Protein AF-A0A5Q4YUQ7-F1 (afdb_monomer_lite)

Radius of gyration: 20.71 Å; chains: 1; bounding box: 63×33×48 Å

Structure (mmCIF, N/CA/C/O backbone):
data_AF-A0A5Q4YUQ7-F1
#
_entry.id   AF-A0A5Q4YUQ7-F1
#
loop_
_atom_site.group_PDB
_atom_site.id
_atom_site.type_symbol
_atom_site.label_atom_id
_atom_site.label_alt_id
_atom_site.label_comp_id
_atom_site.label_asym_id
_atom_site.label_entity_id
_atom_site.label_seq_id
_atom_site.pdbx_PDB_ins_code
_atom_site.Cartn_x
_atom_site.Cartn_y
_atom_site.Cartn_z
_atom_site.occupancy
_atom_site.B_iso_or_equiv
_atom_site.auth_seq_id
_atom_site.auth_comp_id
_atom_site.auth_asym_id
_atom_site.auth_atom_id
_atom_site.pdbx_PDB_model_num
ATOM 1 N N . MET A 1 1 ? -25.259 -2.279 -5.236 1.00 39.31 1 MET A N 1
ATOM 2 C CA . MET A 1 1 ? -24.226 -2.142 -4.190 1.00 39.31 1 MET A CA 1
ATO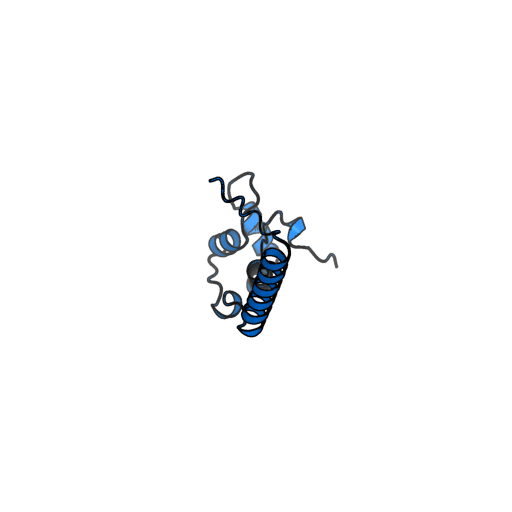M 3 C C . MET A 1 1 ? -23.121 -1.300 -4.797 1.00 39.31 1 MET A C 1
ATOM 5 O O . MET A 1 1 ? -22.480 -1.770 -5.725 1.00 39.31 1 MET A O 1
ATOM 9 N N . GLU A 1 2 ? -23.012 -0.031 -4.403 1.00 41.00 2 GLU A N 1
ATOM 10 C CA . GLU A 1 2 ? -21.990 0.885 -4.928 1.00 41.00 2 GLU A CA 1
ATOM 11 C C . GLU A 1 2 ? -20.601 0.320 -4.628 1.00 41.00 2 GLU A C 1
ATOM 13 O O . GLU A 1 2 ? -20.244 0.103 -3.469 1.00 41.00 2 GLU A O 1
ATOM 18 N N . ALA A 1 3 ? -19.831 0.038 -5.677 1.00 47.62 3 ALA A N 1
ATOM 19 C CA . ALA A 1 3 ? -18.424 -0.287 -5.546 1.00 47.62 3 ALA A CA 1
ATOM 20 C C . ALA A 1 3 ? -17.709 0.990 -5.095 1.00 47.62 3 ALA A C 1
ATOM 22 O O . ALA A 1 3 ? -17.396 1.851 -5.911 1.00 47.62 3 ALA A O 1
ATOM 23 N N . ILE A 1 4 ? -17.528 1.147 -3.784 1.00 54.44 4 ILE A N 1
ATOM 24 C CA . ILE A 1 4 ? -16.783 2.266 -3.205 1.00 54.44 4 ILE A CA 1
ATOM 25 C C . ILE A 1 4 ? -15.345 2.140 -3.705 1.00 54.44 4 ILE A C 1
ATOM 27 O O . ILE A 1 4 ? -14.590 1.260 -3.285 1.00 54.44 4 ILE A O 1
ATOM 31 N N . THR A 1 5 ? -15.003 2.979 -4.677 1.00 60.59 5 THR A N 1
ATOM 32 C CA . THR A 1 5 ? -13.681 3.017 -5.285 1.00 60.59 5 THR A CA 1
ATOM 33 C C . THR A 1 5 ? -12.716 3.751 -4.353 1.00 60.59 5 THR A C 1
ATOM 35 O O . THR A 1 5 ? -13.109 4.670 -3.639 1.00 60.59 5 THR A O 1
ATOM 38 N N . PRO A 1 6 ? -11.426 3.390 -4.338 1.00 60.91 6 PR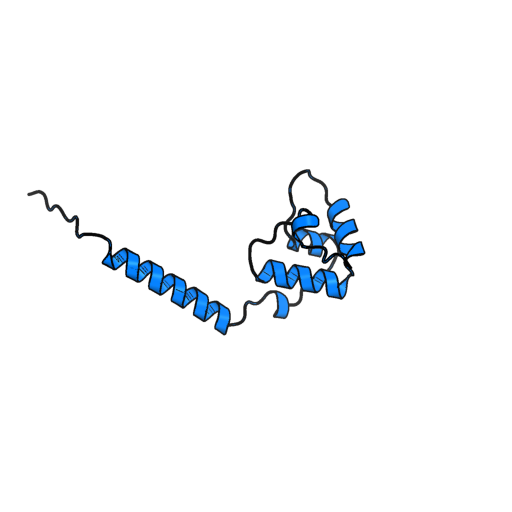O A N 1
ATOM 39 C CA . PRO A 1 6 ? -10.455 4.057 -3.473 1.00 60.91 6 PRO A CA 1
ATOM 40 C C . PRO A 1 6 ? -10.347 5.575 -3.705 1.00 60.91 6 PRO A C 1
ATOM 42 O O . PRO A 1 6 ? -9.976 6.311 -2.790 1.00 60.91 6 PRO A O 1
ATOM 45 N N . ASP A 1 7 ? -10.719 6.050 -4.898 1.00 62.06 7 ASP A N 1
ATOM 46 C CA . ASP A 1 7 ? -10.786 7.476 -5.221 1.00 62.06 7 ASP A CA 1
ATOM 47 C C . ASP A 1 7 ? -11.874 8.222 -4.440 1.00 62.06 7 ASP A C 1
ATOM 49 O O . ASP A 1 7 ? -11.679 9.388 -4.098 1.00 62.06 7 ASP A O 1
ATOM 53 N N . SER A 1 8 ? -12.979 7.566 -4.069 1.00 68.50 8 SER A N 1
ATOM 54 C CA . SER A 1 8 ? -14.047 8.205 -3.287 1.00 68.50 8 SER A CA 1
ATOM 55 C C . SER A 1 8 ? -13.654 8.454 -1.826 1.00 68.50 8 SER A C 1
ATOM 57 O O . SER A 1 8 ? -14.301 9.230 -1.129 1.00 68.50 8 SER A O 1
ATOM 59 N N . LEU A 1 9 ? -12.603 7.787 -1.346 1.00 76.19 9 LEU A N 1
ATOM 60 C CA . LEU A 1 9 ? -12.074 7.915 0.013 1.00 76.19 9 LEU A CA 1
ATOM 61 C C . LEU A 1 9 ? -11.023 9.021 0.154 1.00 76.19 9 LEU A C 1
ATOM 63 O O . LEU A 1 9 ? -10.508 9.236 1.250 1.00 76.19 9 LEU A O 1
ATOM 67 N N . ASP A 1 10 ? -10.693 9.716 -0.935 1.00 85.50 10 ASP A N 1
ATOM 68 C CA . ASP A 1 10 ? -9.671 10.760 -0.949 1.00 85.50 10 ASP A CA 1
ATOM 69 C C . ASP A 1 10 ? -8.305 10.267 -0.422 1.00 85.50 10 ASP A C 1
ATOM 71 O O . ASP A 1 10 ? -7.613 10.942 0.340 1.00 85.50 10 ASP A O 1
ATOM 75 N N . ILE A 1 11 ? -7.927 9.045 -0.804 1.00 87.94 11 ILE A N 1
ATOM 76 C CA . ILE A 1 11 ? -6.650 8.404 -0.459 1.00 87.94 11 ILE A CA 1
ATOM 77 C C . ILE A 1 11 ? -5.752 8.393 -1.702 1.00 87.94 11 ILE A C 1
ATOM 79 O O . ILE A 1 11 ? -6.241 8.314 -2.828 1.00 87.94 11 ILE A O 1
ATOM 83 N N . ILE A 1 12 ? -4.435 8.481 -1.508 1.00 89.81 12 ILE A N 1
ATOM 84 C CA . ILE A 1 12 ? -3.445 8.302 -2.576 1.00 89.81 12 ILE A CA 1
ATOM 85 C C . ILE A 1 12 ? -3.095 6.817 -2.705 1.00 89.81 12 ILE A C 1
ATOM 87 O O . ILE A 1 12 ? -2.568 6.221 -1.760 1.00 89.81 12 ILE A O 1
ATOM 91 N N . LEU A 1 13 ? -3.335 6.256 -3.895 1.00 90.94 13 LEU A N 1
ATOM 92 C CA . LEU A 1 13 ? -2.842 4.947 -4.333 1.00 90.94 13 LEU A CA 1
ATOM 93 C C . LEU A 1 13 ? -1.922 5.139 -5.543 1.00 90.94 13 LEU A C 1
ATOM 95 O O . LEU A 1 13 ? -2.393 5.290 -6.670 1.00 90.94 13 LEU A O 1
ATOM 99 N N . ALA A 1 14 ? -0.610 5.176 -5.312 1.00 86.75 14 ALA A N 1
ATOM 100 C CA . ALA A 1 14 ? 0.361 5.535 -6.344 1.00 86.75 14 ALA A CA 1
ATOM 101 C C . ALA A 1 14 ? 0.816 4.334 -7.186 1.00 86.75 14 ALA A C 1
ATOM 103 O O . ALA A 1 14 ? 1.277 4.500 -8.312 1.00 86.75 14 ALA A O 1
ATOM 104 N N . ASN A 1 15 ? 0.717 3.121 -6.642 1.00 86.12 15 ASN A N 1
ATOM 105 C CA . ASN A 1 15 ? 1.210 1.906 -7.283 1.00 86.12 15 ASN A CA 1
ATOM 106 C C . ASN 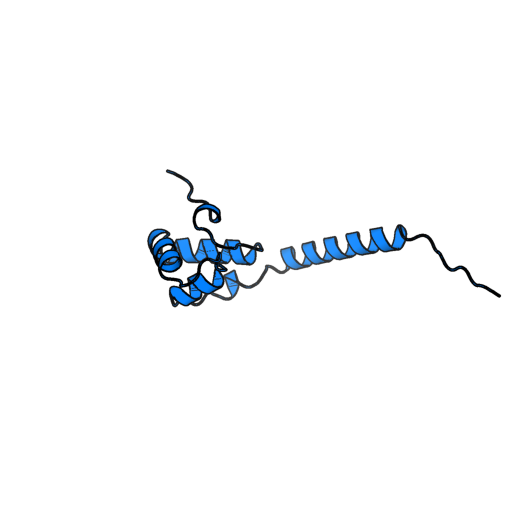A 1 15 ? 0.342 0.683 -6.937 1.00 86.12 15 ASN A C 1
ATOM 108 O O . ASN A 1 15 ? -0.602 0.757 -6.149 1.00 86.12 15 ASN A O 1
ATOM 112 N N . GLU A 1 16 ? 0.678 -0.466 -7.522 1.00 85.94 16 GLU A N 1
ATOM 113 C CA . GLU A 1 16 ? -0.072 -1.708 -7.311 1.00 85.94 16 GLU A CA 1
ATOM 114 C C . GLU A 1 16 ? 0.058 -2.264 -5.887 1.00 85.94 16 GLU A C 1
ATOM 116 O O . GLU A 1 16 ? -0.873 -2.853 -5.339 1.00 85.94 16 GLU A O 1
ATOM 121 N N . ARG A 1 17 ? 1.194 -2.029 -5.227 1.00 87.19 17 ARG A N 1
ATOM 122 C CA . ARG A 1 17 ? 1.362 -2.373 -3.809 1.00 87.19 17 ARG A CA 1
ATOM 123 C C . ARG A 1 17 ? 0.371 -1.599 -2.932 1.00 87.19 17 ARG A C 1
ATOM 125 O O . ARG A 1 17 ? -0.176 -2.177 -1.993 1.00 87.19 17 ARG A O 1
ATOM 132 N N . ASP A 1 18 ? 0.111 -0.330 -3.231 1.00 89.88 18 ASP A N 1
ATOM 133 C CA . ASP A 1 18 ? -0.856 0.482 -2.491 1.00 89.88 18 ASP A CA 1
ATOM 134 C C . ASP A 1 18 ? -2.280 -0.048 -2.684 1.00 89.88 18 ASP A C 1
ATOM 136 O O . ASP A 1 18 ? -3.038 -0.123 -1.718 1.00 89.88 18 ASP A O 1
ATOM 140 N N . ARG A 1 19 ? -2.634 -0.492 -3.900 1.00 89.06 19 ARG A N 1
ATOM 141 C CA . ARG A 1 19 ? -3.933 -1.136 -4.168 1.00 89.06 19 ARG A CA 1
ATOM 142 C C . ARG A 1 19 ? -4.098 -2.429 -3.377 1.00 89.06 19 ARG A C 1
ATOM 144 O O . ARG A 1 19 ? -5.113 -2.598 -2.704 1.00 89.06 19 ARG A O 1
ATOM 151 N N . ARG A 1 20 ? -3.083 -3.300 -3.386 1.00 89.75 20 ARG A N 1
ATOM 152 C CA . ARG A 1 20 ? -3.072 -4.533 -2.580 1.00 89.75 20 ARG A CA 1
ATOM 153 C C . ARG A 1 20 ? -3.170 -4.236 -1.086 1.00 89.75 20 ARG A C 1
ATOM 155 O O . ARG A 1 20 ? -3.922 -4.890 -0.371 1.00 89.75 20 ARG A O 1
ATOM 162 N N . THR A 1 21 ? -2.468 -3.203 -0.626 1.00 90.94 21 THR A N 1
ATOM 163 C CA . THR A 1 21 ? -2.541 -2.735 0.762 1.00 90.94 21 THR A CA 1
ATOM 164 C C . THR A 1 21 ? -3.948 -2.257 1.116 1.00 90.94 21 THR A C 1
ATOM 166 O O . THR A 1 21 ? -4.476 -2.628 2.159 1.00 90.94 21 THR A O 1
ATOM 169 N N . PHE A 1 22 ? -4.576 -1.458 0.254 1.00 91.06 22 PHE A N 1
ATOM 170 C CA . PHE A 1 22 ? -5.940 -0.982 0.461 1.00 91.06 22 PHE A CA 1
ATOM 171 C C . PHE A 1 22 ? -6.939 -2.141 0.518 1.00 91.06 22 PHE A C 1
ATOM 173 O O . PHE A 1 22 ? -7.735 -2.207 1.452 1.00 91.06 22 PHE A O 1
ATOM 180 N N . ALA A 1 23 ? -6.855 -3.079 -0.429 1.00 90.12 23 ALA A N 1
ATOM 181 C CA . ALA A 1 23 ? -7.696 -4.272 -0.451 1.00 90.12 23 ALA A CA 1
ATOM 182 C C . ALA A 1 23 ? -7.554 -5.083 0.844 1.00 90.12 23 ALA A C 1
ATOM 184 O O . ALA A 1 23 ? -8.559 -5.423 1.461 1.00 90.12 23 ALA A O 1
ATOM 185 N N . TYR A 1 24 ? -6.320 -5.295 1.313 1.00 91.69 24 TYR A N 1
ATOM 186 C CA . TYR A 1 24 ? -6.055 -5.971 2.582 1.00 91.69 24 TYR A CA 1
ATOM 187 C C . TYR A 1 24 ? -6.682 -5.246 3.781 1.00 91.69 24 TYR A C 1
ATOM 189 O O . TYR A 1 24 ? -7.278 -5.883 4.645 1.00 91.69 24 TYR A O 1
ATOM 197 N N . LEU A 1 25 ? -6.586 -3.913 3.845 1.00 91.75 25 LEU A N 1
ATOM 198 C CA . LEU A 1 25 ? -7.204 -3.134 4.923 1.00 91.75 25 LEU A CA 1
ATOM 199 C C . LEU A 1 25 ? -8.731 -3.225 4.901 1.00 91.75 25 LEU A C 1
ATOM 201 O O . LEU A 1 25 ? -9.346 -3.330 5.961 1.00 91.75 25 LEU A O 1
ATOM 205 N N . VAL A 1 26 ? -9.344 -3.178 3.717 1.00 91.69 26 VAL A N 1
ATOM 206 C CA . VAL A 1 26 ? -10.799 -3.310 3.569 1.00 91.69 26 VAL A CA 1
ATOM 207 C C . VAL A 1 26 ? -11.260 -4.706 3.980 1.00 91.69 26 VAL A C 1
ATOM 209 O O . VAL A 1 26 ? -12.234 -4.807 4.721 1.00 91.69 26 VAL A O 1
ATOM 212 N N . ASP A 1 27 ? -10.543 -5.747 3.563 1.00 90.19 27 ASP A N 1
ATOM 213 C CA . ASP A 1 27 ? -10.823 -7.143 3.913 1.00 90.19 27 ASP A CA 1
ATOM 214 C C . ASP A 1 27 ? -10.653 -7.402 5.421 1.00 90.19 27 ASP A C 1
ATOM 216 O O . ASP A 1 27 ? -11.525 -7.965 6.075 1.00 90.19 27 ASP A O 1
ATOM 220 N N . THR A 1 28 ? -9.573 -6.884 6.011 1.00 90.50 28 THR A N 1
ATOM 221 C CA . THR A 1 28 ? -9.218 -7.150 7.414 1.00 90.50 28 THR A CA 1
ATOM 222 C C . THR A 1 28 ? -10.024 -6.310 8.407 1.00 90.50 28 THR A C 1
ATOM 224 O O . THR A 1 28 ? -10.453 -6.799 9.449 1.00 90.50 28 THR A O 1
ATOM 227 N N . CYS A 1 29 ? -10.198 -5.013 8.135 1.00 89.56 29 CYS A N 1
ATOM 228 C CA . CYS A 1 29 ? -10.812 -4.074 9.083 1.00 89.56 29 CYS A CA 1
ATOM 229 C C . CYS A 1 29 ? -12.268 -3.745 8.754 1.00 89.56 29 CYS A C 1
ATOM 231 O O . CYS A 1 29 ? -12.980 -3.202 9.604 1.00 89.56 29 CYS A O 1
ATOM 233 N N . GLY A 1 30 ? -12.697 -4.017 7.523 1.00 89.75 30 GLY A N 1
ATOM 234 C CA . GLY A 1 30 ? -13.951 -3.532 6.977 1.00 89.75 30 GLY A CA 1
ATOM 235 C C . GLY A 1 30 ? -13.857 -2.084 6.492 1.00 89.75 30 GLY A C 1
ATOM 236 O O . GLY A 1 30 ? -13.241 -1.208 7.108 1.00 89.75 30 GLY A O 1
ATOM 237 N N . LEU A 1 31 ? -14.560 -1.803 5.397 1.00 88.50 31 LEU A N 1
ATOM 238 C CA . LEU A 1 31 ? -14.562 -0.501 4.728 1.00 88.50 31 LEU A CA 1
ATOM 239 C C . LEU A 1 31 ? -14.955 0.671 5.645 1.00 88.50 31 LEU A C 1
ATOM 241 O O . LEU A 1 31 ? -14.354 1.740 5.589 1.00 88.50 31 LEU A O 1
ATOM 245 N N . GLN A 1 32 ? -15.924 0.465 6.539 1.00 88.38 32 GLN A N 1
ATOM 246 C CA . GLN A 1 32 ? -16.388 1.504 7.468 1.00 88.38 32 GLN A CA 1
ATOM 247 C C . GLN A 1 32 ? -15.299 1.951 8.449 1.00 88.38 32 GLN A C 1
ATOM 249 O O . GLN A 1 32 ? -15.213 3.127 8.805 1.00 88.38 32 GLN A O 1
ATOM 254 N N . ARG A 1 33 ? -14.428 1.030 8.871 1.00 90.81 33 ARG A N 1
ATOM 255 C CA . ARG A 1 33 ? -13.289 1.353 9.738 1.00 90.81 33 ARG A CA 1
ATOM 256 C C . ARG A 1 33 ? -12.230 2.146 8.979 1.00 90.81 33 ARG A C 1
ATOM 258 O O . ARG A 1 33 ? -11.688 3.100 9.528 1.00 90.81 33 ARG A O 1
ATOM 265 N N . VAL A 1 34 ? -12.000 1.799 7.714 1.00 89.75 34 VAL A N 1
ATOM 266 C CA . VAL A 1 34 ? -11.090 2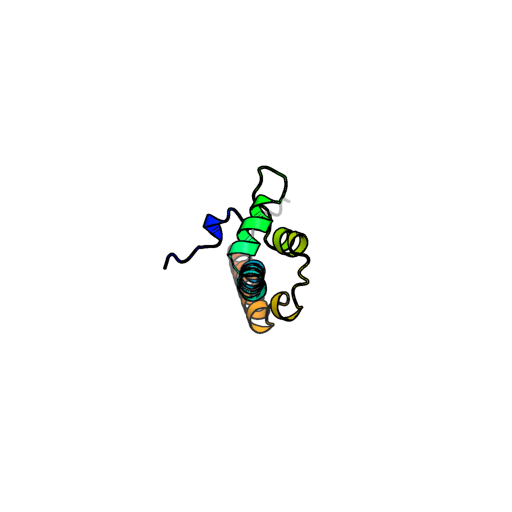.522 6.813 1.00 89.75 34 VAL A CA 1
ATOM 267 C C . VAL A 1 34 ? -11.577 3.959 6.572 1.00 89.75 34 VAL A C 1
ATOM 269 O O . VAL A 1 34 ? -10.782 4.890 6.687 1.00 89.75 34 VAL A O 1
ATOM 272 N N . ILE A 1 35 ? -12.882 4.163 6.345 1.00 90.25 35 ILE A N 1
ATOM 273 C CA . ILE A 1 35 ? -13.499 5.501 6.234 1.00 90.25 35 ILE A CA 1
ATOM 274 C C . ILE A 1 35 ? -13.274 6.312 7.516 1.00 90.25 35 ILE A C 1
ATOM 276 O O . ILE A 1 35 ? -12.799 7.446 7.460 1.00 90.25 35 ILE A O 1
ATOM 280 N N . LYS A 1 36 ? -13.569 5.732 8.687 1.00 90.44 36 LYS A N 1
ATOM 281 C CA . LYS A 1 36 ? -13.372 6.418 9.973 1.00 90.44 36 LYS A CA 1
ATOM 282 C C . LYS A 1 36 ? -11.907 6.777 10.218 1.00 90.44 36 LYS A C 1
ATOM 284 O O . LYS A 1 36 ? -11.626 7.881 10.669 1.00 90.44 36 LYS A O 1
ATOM 289 N N . ALA A 1 37 ? -10.974 5.889 9.878 1.00 90.94 37 ALA A N 1
ATOM 290 C CA . ALA A 1 37 ? -9.546 6.179 9.978 1.00 90.94 37 ALA A CA 1
ATOM 291 C C . ALA A 1 37 ? -9.126 7.323 9.045 1.00 90.94 37 ALA A C 1
ATOM 293 O O . ALA A 1 37 ? -8.375 8.202 9.458 1.00 90.94 37 ALA A O 1
ATOM 294 N N . ARG A 1 38 ? -9.661 7.379 7.818 1.00 89.50 38 ARG A N 1
ATOM 295 C CA . ARG A 1 38 ? -9.435 8.511 6.905 1.00 89.50 38 ARG A CA 1
ATOM 296 C C . ARG A 1 38 ? -9.916 9.836 7.495 1.00 89.50 38 ARG A C 1
ATOM 298 O O . ARG A 1 38 ? -9.216 10.836 7.341 1.00 89.50 38 ARG A O 1
ATOM 305 N N . GLN A 1 39 ? -11.084 9.838 8.133 1.00 89.00 39 GLN A N 1
ATOM 306 C CA . GLN A 1 39 ? -11.679 11.022 8.763 1.00 89.00 39 GLN A CA 1
ATOM 307 C C . GLN A 1 39 ? -10.947 11.448 10.042 1.00 89.00 39 GLN A C 1
ATOM 309 O O . GLN A 1 39 ? -10.913 12.632 10.358 1.00 89.00 39 GLN A O 1
ATOM 314 N N . ALA A 1 40 ? -10.358 10.495 10.768 1.00 88.75 40 ALA A N 1
ATOM 315 C CA . ALA A 1 40 ? -9.595 10.758 11.985 1.00 88.75 40 ALA A CA 1
ATOM 316 C C . ALA A 1 40 ? -8.191 11.325 11.712 1.00 88.75 40 ALA A C 1
ATOM 318 O O . ALA A 1 40 ? -7.584 11.909 12.611 1.00 88.75 40 ALA A O 1
ATOM 319 N N . LEU A 1 41 ? -7.657 11.155 10.496 1.00 87.88 41 LEU A N 1
ATOM 320 C CA . LEU A 1 41 ? -6.347 11.690 10.139 1.00 87.88 41 LEU A CA 1
ATOM 321 C C . LEU A 1 41 ? -6.387 13.224 10.014 1.00 87.88 41 LEU A C 1
ATOM 323 O O . LEU A 1 41 ? -7.183 13.754 9.236 1.00 87.88 41 LEU A O 1
ATOM 327 N N . PRO A 1 42 ? -5.499 13.946 10.721 1.00 81.81 42 PRO A N 1
ATOM 328 C CA . PRO A 1 42 ? -5.423 15.396 10.628 1.00 81.81 42 PRO A CA 1
ATOM 329 C C . PRO A 1 42 ? -4.802 15.839 9.296 1.00 81.81 42 PRO A C 1
ATOM 331 O O . PRO A 1 42 ? -3.887 15.203 8.772 1.00 81.81 42 PRO A O 1
ATOM 334 N N . GLY A 1 43 ? -5.258 16.984 8.787 1.00 78.19 43 GLY A N 1
ATOM 335 C CA . GLY A 1 43 ? -4.721 17.619 7.582 1.00 78.19 43 GLY A CA 1
ATOM 336 C C . GLY A 1 43 ? -5.713 17.672 6.417 1.00 78.19 43 GLY A C 1
ATOM 337 O O . GLY A 1 43 ? -6.616 16.852 6.293 1.00 78.19 43 GLY A O 1
ATOM 338 N N . ARG A 1 44 ? -5.541 18.681 5.553 1.00 75.62 44 ARG A N 1
ATOM 339 C CA . ARG A 1 44 ? -6.372 18.900 4.351 1.00 75.62 44 ARG A CA 1
ATOM 340 C C . ARG A 1 44 ? -5.900 18.113 3.126 1.00 75.62 44 ARG A C 1
ATOM 342 O O . ARG A 1 44 ? -6.553 18.156 2.092 1.00 75.62 44 ARG A O 1
ATOM 349 N N . THR A 1 45 ? -4.749 17.453 3.212 1.00 83.75 45 THR A N 1
ATOM 350 C CA . THR A 1 45 ? -4.153 16.718 2.094 1.00 83.75 45 THR A CA 1
ATOM 351 C C . THR A 1 45 ? -4.642 15.273 2.050 1.00 83.75 45 THR A C 1
ATOM 353 O O . THR A 1 45 ? -5.062 14.704 3.060 1.00 83.75 45 THR A O 1
ATOM 356 N N . ARG A 1 46 ? -4.569 14.674 0.857 1.00 88.56 46 ARG A N 1
ATOM 357 C CA . ARG A 1 46 ? -4.885 13.260 0.625 1.00 88.56 46 ARG A CA 1
ATOM 358 C C . ARG A 1 46 ? -3.796 12.391 1.275 1.00 88.56 46 ARG A C 1
ATOM 360 O O . ARG A 1 46 ? -2.632 12.523 0.891 1.00 88.56 46 ARG A O 1
ATOM 367 N N . PRO A 1 47 ? -4.097 11.530 2.261 1.00 91.12 47 PRO A N 1
ATOM 368 C CA . PRO A 1 47 ? -3.101 10.658 2.866 1.00 91.12 47 PRO A CA 1
ATOM 369 C C . PRO A 1 47 ? -2.787 9.466 1.957 1.00 91.12 47 PRO A C 1
ATOM 371 O O . PRO A 1 47 ? -3.637 8.989 1.207 1.00 91.12 47 PRO A O 1
ATOM 374 N N . TYR A 1 48 ? -1.576 8.926 2.082 1.00 91.50 48 TYR A N 1
ATOM 375 C CA . TYR A 1 48 ? -1.233 7.616 1.525 1.00 91.50 48 TYR A CA 1
ATOM 376 C C . TYR A 1 48 ? -1.928 6.490 2.299 1.00 91.50 48 TYR A C 1
ATOM 378 O O . TYR A 1 48 ? -2.114 6.585 3.515 1.00 91.50 48 TYR A O 1
ATOM 386 N N . VAL A 1 49 ? -2.236 5.378 1.625 1.00 91.69 49 VAL A N 1
ATOM 387 C CA . VAL A 1 49 ? -2.859 4.195 2.254 1.00 91.69 49 VAL A CA 1
ATOM 388 C C . VAL A 1 49 ? -2.052 3.634 3.432 1.00 91.69 49 VAL A C 1
ATOM 390 O O . VAL A 1 49 ? -2.615 3.159 4.416 1.00 91.69 49 VAL A O 1
ATOM 393 N N . SER A 1 50 ? -0.725 3.760 3.398 1.00 90.25 50 SER A N 1
ATOM 394 C CA . SER A 1 50 ? 0.150 3.349 4.499 1.00 90.25 50 SER A CA 1
ATOM 395 C C . SER A 1 50 ? -0.085 4.157 5.781 1.00 90.25 50 SER A C 1
ATOM 397 O O . SER A 1 50 ? 0.062 3.621 6.878 1.00 90.25 50 SER A O 1
ATOM 399 N N . ASN A 1 51 ? -0.504 5.421 5.675 1.00 91.88 51 ASN A N 1
ATOM 400 C CA . ASN A 1 51 ? -0.872 6.235 6.835 1.00 91.88 51 ASN A CA 1
ATOM 401 C C . ASN A 1 51 ? -2.211 5.789 7.429 1.00 91.88 51 ASN A C 1
ATOM 403 O O . ASN A 1 51 ? -2.381 5.827 8.645 1.00 91.88 51 ASN A O 1
ATOM 407 N N . ILE A 1 52 ? -3.131 5.305 6.592 1.00 92.00 52 ILE A N 1
ATOM 408 C CA . ILE A 1 52 ? -4.389 4.706 7.049 1.00 92.00 52 ILE A CA 1
ATOM 409 C C . ILE A 1 52 ? -4.109 3.408 7.8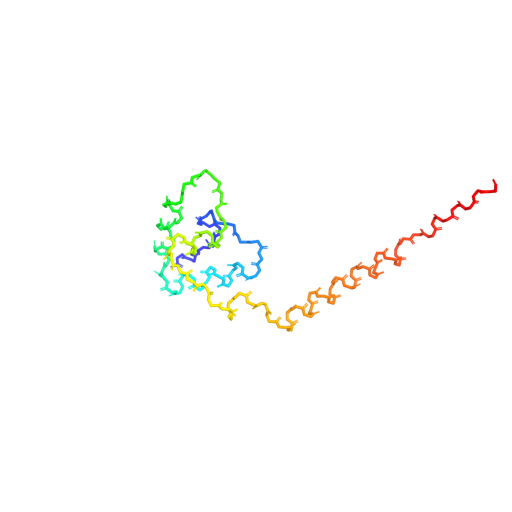13 1.00 92.00 52 ILE A C 1
ATOM 411 O O . ILE A 1 52 ? -4.622 3.237 8.915 1.00 92.00 52 ILE A O 1
ATOM 415 N N . ALA A 1 53 ? -3.235 2.539 7.290 1.00 92.00 53 ALA A N 1
ATOM 416 C CA . ALA A 1 53 ? -2.801 1.329 7.996 1.00 92.00 53 ALA A CA 1
ATOM 417 C C . ALA A 1 53 ? -2.211 1.655 9.379 1.00 92.00 53 ALA A C 1
ATOM 419 O O . ALA A 1 53 ? -2.600 1.050 10.377 1.00 92.00 53 ALA A O 1
ATOM 420 N N . LYS A 1 54 ? -1.339 2.673 9.448 1.00 91.19 54 LYS A N 1
ATOM 421 C CA . LYS A 1 54 ? -0.771 3.171 10.711 1.00 91.19 54 LYS A CA 1
ATOM 422 C C . LYS A 1 54 ? -1.849 3.679 11.670 1.00 91.19 54 LYS A C 1
ATOM 424 O O . LYS A 1 54 ? -1.826 3.312 12.838 1.00 91.19 54 LYS A O 1
ATOM 429 N N . SER A 1 55 ? -2.806 4.474 11.188 1.00 91.38 55 SER A N 1
ATOM 430 C CA . SER A 1 55 ? -3.922 4.977 12.005 1.00 91.38 55 SER A CA 1
ATOM 431 C C . SER A 1 55 ? -4.819 3.860 12.540 1.00 91.38 55 SER A C 1
ATOM 433 O O . SER A 1 55 ? -5.417 4.020 13.599 1.00 91.38 55 SER A O 1
ATOM 435 N N . LEU A 1 56 ? -4.934 2.751 11.809 1.00 91.25 56 LEU A N 1
ATOM 436 C CA . LEU A 1 56 ? -5.692 1.571 12.222 1.00 91.25 56 LEU A CA 1
ATOM 437 C C . LEU A 1 56 ? -4.890 0.642 13.148 1.00 91.25 56 LEU A C 1
ATOM 439 O O . LEU A 1 56 ? -5.459 -0.314 13.667 1.00 91.25 56 LEU A O 1
ATOM 443 N N . GLY A 1 57 ? -3.592 0.897 13.349 1.00 91.00 57 GLY A N 1
ATOM 444 C CA . GLY A 1 57 ? -2.701 0.014 14.107 1.00 91.00 57 GLY A CA 1
ATOM 445 C C . GLY A 1 57 ? -2.450 -1.331 13.419 1.00 91.00 57 GLY A C 1
ATOM 446 O O . GLY A 1 57 ? -2.116 -2.305 14.087 1.00 91.00 57 GLY A O 1
ATOM 447 N N . VAL A 1 58 ? -2.633 -1.407 12.097 1.00 91.88 58 VAL A N 1
ATOM 448 C CA . VAL A 1 58 ? -2.511 -2.654 11.334 1.00 91.88 58 VAL A CA 1
ATOM 449 C C . VAL A 1 58 ? -1.115 -2.776 10.745 1.00 91.88 58 VAL A C 1
ATOM 451 O O . VAL A 1 58 ? -0.690 -1.955 9.928 1.00 91.88 58 VAL A O 1
ATOM 454 N N . THR A 1 59 ? -0.427 -3.857 11.099 1.00 89.19 59 THR A N 1
ATOM 455 C CA . THR A 1 59 ? 0.794 -4.278 10.413 1.00 89.19 59 THR A CA 1
ATOM 456 C C . THR A 1 59 ? 0.419 -5.032 9.142 1.00 89.19 59 THR A C 1
ATOM 458 O O . THR A 1 59 ? -0.245 -6.066 9.189 1.00 89.19 59 THR A O 1
ATOM 461 N N . ILE A 1 60 ? 0.830 -4.501 7.991 1.00 87.38 60 ILE A N 1
ATOM 462 C CA . ILE A 1 60 ? 0.581 -5.129 6.692 1.00 87.38 60 ILE A CA 1
ATOM 463 C C . ILE A 1 60 ? 1.589 -6.276 6.512 1.00 87.38 60 ILE A C 1
ATOM 465 O O . ILE A 1 60 ? 2.791 -6.028 6.640 1.00 87.38 60 ILE A O 1
ATOM 469 N N . PRO A 1 61 ? 1.143 -7.505 6.207 1.00 88.06 61 PRO A N 1
ATOM 470 C CA . PRO A 1 61 ? 2.035 -8.644 6.044 1.00 88.06 61 PRO A CA 1
ATOM 471 C C . PRO A 1 61 ? 2.954 -8.476 4.831 1.00 88.06 61 PRO A C 1
ATOM 473 O O . PRO A 1 61 ? 2.585 -7.883 3.811 1.00 88.06 61 PRO A O 1
ATOM 476 N N . GLU A 1 62 ? 4.151 -9.059 4.916 1.00 84.62 62 GLU A N 1
ATOM 477 C CA . GLU A 1 62 ? 5.163 -8.961 3.859 1.00 84.62 62 GLU A CA 1
ATOM 478 C C . GLU A 1 62 ? 4.658 -9.480 2.509 1.00 84.62 62 GLU A C 1
ATOM 480 O O . GLU A 1 62 ? 4.958 -8.881 1.483 1.00 84.62 62 GLU A O 1
ATOM 485 N N . GLY A 1 63 ? 3.813 -10.516 2.492 1.00 80.38 63 GLY A N 1
ATOM 486 C CA . GLY A 1 63 ? 3.227 -11.052 1.256 1.00 80.38 63 GLY A CA 1
ATOM 487 C C . GLY A 1 63 ? 2.347 -10.059 0.481 1.00 80.38 63 GLY A C 1
ATOM 488 O O . GLY A 1 63 ? 2.204 -10.182 -0.732 1.00 80.38 63 GLY A O 1
ATOM 489 N N . VAL A 1 64 ? 1.794 -9.043 1.151 1.00 80.31 64 VAL A N 1
ATOM 490 C CA . VAL A 1 64 ? 1.022 -7.957 0.514 1.00 80.31 64 VAL A CA 1
ATOM 491 C C . VAL A 1 64 ? 1.949 -6.832 0.044 1.00 80.31 64 VAL A C 1
ATOM 493 O O . VAL A 1 64 ? 1.703 -6.188 -0.976 1.00 80.31 64 VAL A O 1
ATOM 496 N N . VAL A 1 65 ? 3.038 -6.606 0.778 1.00 78.94 65 VAL A N 1
ATOM 497 C CA . VAL A 1 65 ? 4.029 -5.555 0.519 1.00 78.94 65 VAL A CA 1
ATOM 498 C C . VAL A 1 65 ? 4.983 -5.920 -0.617 1.00 78.94 65 VAL A C 1
ATOM 500 O O . VAL A 1 65 ? 5.319 -5.064 -1.439 1.00 78.94 65 VAL A O 1
ATOM 503 N N . ILE A 1 66 ? 5.441 -7.167 -0.654 1.00 81.56 66 ILE A N 1
ATOM 504 C CA . ILE A 1 66 ? 6.427 -7.647 -1.612 1.00 81.56 66 ILE A CA 1
ATOM 505 C C . ILE A 1 66 ? 5.751 -7.775 -2.977 1.00 81.56 66 ILE A C 1
ATOM 507 O O . ILE A 1 66 ? 4.723 -8.434 -3.146 1.00 81.56 66 ILE A O 1
ATOM 511 N N . THR A 1 67 ? 6.319 -7.111 -3.979 1.00 81.38 67 THR A N 1
ATOM 512 C CA . THR A 1 67 ? 5.921 -7.308 -5.374 1.00 81.38 67 THR A CA 1
ATOM 513 C C . THR A 1 67 ? 6.390 -8.686 -5.841 1.00 81.38 67 THR A C 1
ATOM 515 O O . THR A 1 67 ? 7.568 -9.009 -5.651 1.00 81.38 67 THR A O 1
ATOM 518 N N . PRO A 1 68 ? 5.508 -9.508 -6.439 1.00 84.31 68 PRO A N 1
ATOM 519 C CA . PRO A 1 68 ? 5.894 -10.793 -7.005 1.00 84.31 68 PRO A CA 1
ATOM 520 C C . PRO A 1 68 ? 7.077 -10.653 -7.967 1.00 84.31 68 PRO A C 1
ATOM 522 O O . PRO A 1 68 ? 7.158 -9.701 -8.746 1.00 84.31 68 PRO A O 1
ATOM 525 N N . ARG A 1 69 ? 7.999 -11.623 -7.936 1.00 85.94 69 ARG A N 1
ATOM 526 C CA . ARG A 1 69 ? 9.208 -11.599 -8.776 1.00 85.94 69 ARG A CA 1
ATOM 527 C C . ARG A 1 69 ? 8.889 -11.457 -10.262 1.00 85.94 69 ARG A C 1
ATOM 529 O O . ARG A 1 69 ? 9.570 -10.693 -10.935 1.00 85.94 69 ARG A O 1
ATOM 536 N N . GLU A 1 70 ? 7.874 -12.164 -10.748 1.00 85.88 70 GLU A N 1
ATOM 537 C CA . GLU A 1 70 ? 7.442 -12.115 -12.150 1.00 85.88 70 GLU A CA 1
ATOM 538 C C . GLU A 1 70 ? 7.047 -10.699 -12.577 1.00 85.88 70 GLU A C 1
ATOM 540 O O . GLU A 1 70 ? 7.536 -10.182 -13.580 1.00 85.88 70 GLU A O 1
ATOM 545 N N . GLU A 1 71 ? 6.235 -10.027 -11.761 1.00 84.00 71 GLU A N 1
ATOM 546 C CA . GLU A 1 71 ? 5.803 -8.652 -12.008 1.00 84.00 71 GLU A CA 1
ATOM 547 C C . GLU A 1 71 ? 6.995 -7.684 -11.984 1.00 84.00 71 GLU A C 1
ATOM 549 O O . GLU A 1 71 ? 7.150 -6.853 -12.880 1.00 84.00 71 GLU A O 1
ATOM 554 N N . GLY A 1 72 ? 7.911 -7.856 -11.024 1.00 86.06 72 GLY A N 1
ATOM 555 C CA . GLY A 1 72 ? 9.152 -7.083 -10.972 1.00 86.06 72 GLY A CA 1
ATOM 556 C C . GLY A 1 72 ? 10.041 -7.289 -12.205 1.00 86.06 72 GLY A C 1
ATOM 557 O O . GLY A 1 72 ? 10.567 -6.325 -12.758 1.00 86.06 72 GLY A O 1
ATOM 558 N N . ARG A 1 73 ? 10.191 -8.533 -12.679 1.00 91.25 73 ARG A N 1
ATOM 559 C CA . ARG A 1 73 ? 10.971 -8.852 -13.888 1.00 91.25 73 ARG A CA 1
ATOM 560 C C . ARG A 1 73 ? 10.347 -8.248 -15.137 1.00 91.25 73 ARG A C 1
ATOM 562 O O . ARG A 1 73 ? 11.081 -7.710 -15.963 1.00 91.25 73 ARG A O 1
ATOM 569 N N . ARG A 1 74 ? 9.020 -8.308 -15.258 1.00 90.62 74 ARG A N 1
ATOM 570 C CA . ARG A 1 74 ? 8.284 -7.686 -16.359 1.00 90.62 74 ARG A CA 1
ATOM 571 C C . ARG A 1 74 ? 8.542 -6.182 -16.407 1.00 90.62 74 ARG A C 1
ATOM 573 O O . ARG A 1 74 ? 8.968 -5.683 -17.443 1.00 90.62 74 ARG A O 1
ATOM 580 N N . HIS A 1 75 ? 8.390 -5.487 -15.281 1.00 87.94 75 HIS A N 1
ATOM 581 C CA . HIS A 1 75 ? 8.622 -4.044 -15.224 1.00 87.94 75 HIS A CA 1
ATOM 582 C C . HIS A 1 75 ? 10.076 -3.667 -15.555 1.00 87.94 75 HIS A C 1
ATOM 584 O O . HIS A 1 75 ? 10.334 -2.714 -16.286 1.00 87.94 75 HIS A O 1
ATOM 590 N N . LEU A 1 76 ? 11.049 -4.457 -15.083 1.00 93.88 76 LEU A N 1
ATOM 591 C CA . LEU A 1 76 ? 12.453 -4.270 -15.457 1.00 93.88 76 LEU A CA 1
ATOM 592 C C . LEU A 1 76 ? 12.701 -4.485 -16.956 1.00 93.88 76 LEU A C 1
ATOM 594 O O . LEU A 1 76 ? 13.554 -3.803 -17.520 1.00 93.88 76 LEU A O 1
ATOM 598 N N . SER A 1 77 ? 11.994 -5.419 -17.596 1.00 93.81 77 SER A N 1
ATOM 599 C CA . SER A 1 77 ? 12.067 -5.607 -19.049 1.00 93.81 77 SER A CA 1
ATOM 600 C C . SER A 1 77 ? 11.547 -4.374 -19.781 1.00 93.81 77 SER A C 1
ATOM 602 O O . SER A 1 77 ? 12.251 -3.831 -20.622 1.00 93.81 77 SER A O 1
ATOM 604 N N . GLU A 1 78 ? 10.380 -3.864 -19.383 1.00 93.12 78 GLU A N 1
ATOM 605 C CA . GLU A 1 78 ? 9.773 -2.665 -19.975 1.00 93.12 78 GLU A CA 1
ATOM 606 C C . GLU A 1 78 ? 10.704 -1.441 -19.867 1.00 93.12 78 GLU A C 1
ATOM 608 O O . GLU A 1 78 ? 10.879 -0.695 -20.832 1.00 93.12 78 GLU A O 1
ATOM 613 N N . ILE A 1 79 ? 11.374 -1.260 -18.720 1.00 92.94 79 ILE A N 1
ATOM 614 C CA . ILE A 1 79 ? 12.376 -0.198 -18.535 1.00 92.94 79 ILE A CA 1
ATOM 615 C C . ILE A 1 79 ? 13.571 -0.393 -19.478 1.00 92.94 79 ILE A C 1
ATOM 617 O O . ILE A 1 79 ? 14.047 0.576 -20.073 1.00 92.94 79 ILE A O 1
ATOM 621 N N . LYS A 1 80 ? 14.074 -1.626 -19.622 1.00 93.25 80 LYS A N 1
ATOM 622 C CA . LYS A 1 80 ? 15.193 -1.923 -20.531 1.00 93.25 80 LYS A CA 1
ATOM 623 C C . LYS A 1 80 ? 14.832 -1.611 -21.978 1.00 93.25 80 LYS A C 1
ATOM 625 O O . LYS A 1 80 ? 15.629 -0.969 -22.658 1.00 93.25 80 LYS A O 1
ATOM 630 N N . ASP A 1 81 ? 13.640 -2.000 -22.412 1.00 94.69 81 ASP A N 1
ATOM 631 C CA . ASP A 1 81 ? 13.161 -1.769 -23.774 1.00 94.69 81 ASP A CA 1
ATOM 632 C C . ASP A 1 81 ? 13.002 -0.269 -24.052 1.00 94.69 81 ASP A C 1
ATOM 634 O O . ASP A 1 81 ? 13.467 0.236 -25.077 1.00 94.69 81 ASP A O 1
ATOM 638 N N . PHE A 1 82 ? 12.441 0.478 -23.095 1.00 92.81 82 PHE A N 1
ATOM 639 C CA . PHE A 1 82 ? 12.322 1.934 -23.184 1.00 92.81 82 PHE A CA 1
ATOM 640 C C . PHE A 1 82 ? 13.686 2.631 -23.302 1.00 92.81 82 PHE A C 1
ATOM 642 O O . PHE A 1 82 ? 13.866 3.534 -24.125 1.00 92.81 82 PHE A O 1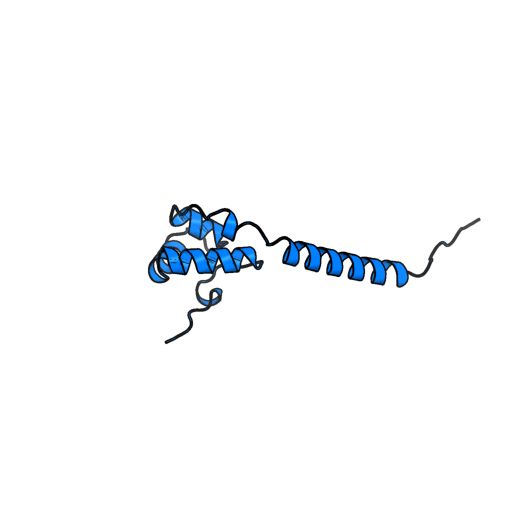
ATOM 649 N N . LEU A 1 83 ? 14.667 2.219 -22.495 1.00 93.19 83 LEU A N 1
ATOM 650 C CA . LEU A 1 83 ? 16.018 2.779 -22.543 1.00 93.19 83 LEU A CA 1
ATOM 651 C C . LEU A 1 83 ? 16.740 2.415 -23.844 1.00 93.19 83 LEU A C 1
ATOM 653 O O . LEU A 1 83 ? 17.373 3.284 -24.443 1.00 93.19 83 LEU A O 1
ATOM 657 N N . ALA A 1 84 ? 16.609 1.172 -24.312 1.00 91.94 84 ALA A N 1
ATOM 658 C CA . ALA A 1 84 ? 17.178 0.730 -25.581 1.00 91.94 84 ALA A CA 1
ATOM 659 C C . ALA A 1 84 ? 16.616 1.544 -26.755 1.00 91.94 84 ALA A C 1
ATOM 661 O O . ALA A 1 84 ? 17.384 2.072 -27.559 1.00 91.94 84 ALA A O 1
ATOM 662 N N . ALA A 1 85 ? 15.295 1.742 -26.800 1.00 87.81 85 ALA A N 1
ATOM 663 C CA . ALA A 1 85 ? 14.645 2.559 -27.821 1.00 87.81 85 ALA A CA 1
ATOM 664 C C . ALA A 1 85 ? 15.160 4.010 -27.829 1.00 87.81 85 ALA A C 1
ATOM 666 O O . ALA A 1 85 ? 15.390 4.584 -28.892 1.00 87.81 85 ALA A O 1
ATOM 667 N N . ARG A 1 86 ? 15.405 4.605 -26.653 1.00 80.69 86 ARG A N 1
ATOM 668 C CA . ARG A 1 86 ? 15.941 5.973 -26.541 1.00 80.69 86 ARG A CA 1
ATOM 669 C C . ARG A 1 86 ? 17.405 6.097 -26.944 1.00 80.69 86 ARG A C 1
ATOM 671 O O . ARG A 1 86 ? 17.774 7.115 -27.520 1.00 80.69 86 ARG A O 1
ATOM 678 N N . ILE A 1 87 ? 18.231 5.099 -26.634 1.00 78.81 87 ILE A N 1
ATOM 679 C CA . ILE A 1 87 ? 19.645 5.088 -27.031 1.00 78.81 87 ILE A CA 1
ATOM 680 C C . ILE A 1 87 ? 19.760 4.965 -28.553 1.00 78.81 87 ILE A C 1
ATOM 682 O O . ILE A 1 87 ? 20.551 5.678 -29.160 1.00 78.81 87 ILE A O 1
ATOM 686 N N . VAL A 1 88 ? 18.931 4.123 -29.175 1.00 65.69 88 VAL A N 1
ATOM 687 C CA . VAL A 1 88 ? 18.890 3.967 -30.637 1.00 65.69 88 VAL A CA 1
ATOM 688 C C . VAL A 1 88 ? 18.345 5.225 -31.334 1.00 65.69 88 VAL A C 1
ATOM 690 O O . VAL A 1 88 ? 18.779 5.548 -32.435 1.00 65.69 88 VAL A O 1
ATOM 693 N N . ALA A 1 89 ? 17.433 5.966 -30.694 1.00 60.41 89 ALA A N 1
ATOM 694 C CA . ALA A 1 89 ? 16.837 7.186 -31.243 1.00 60.41 89 ALA A CA 1
ATOM 695 C C . ALA A 1 89 ? 17.669 8.470 -31.042 1.00 60.41 89 ALA A C 1
ATOM 697 O O . ALA A 1 89 ? 17.318 9.507 -31.606 1.00 60.41 89 ALA A O 1
ATOM 698 N N . ALA A 1 90 ? 18.742 8.449 -30.246 1.00 55.19 90 ALA A N 1
ATOM 699 C CA . ALA A 1 90 ? 19.625 9.602 -30.090 1.00 55.19 90 ALA A CA 1
ATOM 700 C C . ALA A 1 90 ? 20.584 9.687 -31.296 1.00 55.19 90 ALA A C 1
ATOM 702 O O . ALA A 1 90 ? 21.456 8.824 -31.426 1.00 55.19 90 ALA A O 1
ATOM 703 N N . PRO A 1 91 ? 20.480 10.696 -32.187 1.00 50.72 91 PRO A N 1
ATOM 704 C CA . PRO A 1 91 ? 21.466 10.855 -33.245 1.00 50.72 91 PRO A CA 1
ATOM 705 C C . PRO A 1 91 ? 22.824 11.190 -32.623 1.00 50.72 91 PRO A C 1
ATOM 707 O O . PRO A 1 91 ? 22.912 11.953 -31.658 1.00 50.72 91 PRO A O 1
ATOM 710 N N . ALA A 1 92 ? 23.882 10.614 -33.192 1.00 61.00 92 ALA A N 1
ATOM 711 C CA . ALA A 1 92 ? 25.269 10.862 -32.827 1.00 61.00 92 ALA A CA 1
ATOM 712 C C . ALA A 1 92 ? 25.661 12.324 -33.109 1.00 61.00 92 ALA A C 1
ATOM 714 O O . ALA A 1 92 ? 26.357 12.625 -34.075 1.00 61.00 92 ALA A O 1
ATOM 715 N N . THR A 1 93 ? 25.242 13.261 -32.261 1.00 57.34 93 THR A N 1
ATOM 716 C CA . THR A 1 93 ? 25.756 14.632 -32.282 1.00 57.34 93 THR A CA 1
ATOM 717 C C . THR A 1 93 ? 27.084 14.655 -31.535 1.00 57.34 93 THR A C 1
ATOM 719 O O . THR A 1 93 ? 27.189 15.179 -30.430 1.00 57.34 93 THR A O 1
ATOM 722 N N . GLN A 1 94 ? 28.119 14.066 -32.133 1.00 61.28 94 GLN A N 1
ATOM 723 C CA . GLN A 1 94 ? 29.493 14.334 -31.727 1.00 61.28 94 GLN A CA 1
ATOM 724 C C . GLN A 1 94 ? 30.122 15.266 -32.759 1.00 61.28 94 GLN A C 1
ATOM 726 O O . GLN A 1 94 ? 30.859 14.854 -33.650 1.00 61.28 94 GLN A O 1
ATOM 731 N N . VAL A 1 95 ? 29.810 16.557 -32.636 1.00 57.56 95 VAL A N 1
ATOM 732 C CA . VAL A 1 95 ? 30.565 17.605 -33.323 1.00 57.56 95 VAL A CA 1
ATOM 733 C C . VAL A 1 95 ? 31.932 17.683 -32.643 1.00 57.56 95 VAL A C 1
ATOM 735 O O . VAL A 1 95 ? 32.089 18.341 -31.616 1.00 57.56 95 VAL A O 1
ATOM 738 N N . ARG A 1 96 ? 32.928 16.983 -33.194 1.00 53.53 96 ARG A N 1
ATOM 739 C CA . ARG A 1 96 ? 34.332 17.272 -32.890 1.00 53.53 96 ARG A CA 1
ATOM 740 C C . ARG A 1 96 ? 34.677 18.598 -33.563 1.00 53.53 96 ARG A C 1
ATOM 742 O O . ARG A 1 96 ? 34.694 18.677 -34.787 1.00 53.53 96 ARG A O 1
ATOM 749 N N . ARG A 1 97 ? 34.888 19.648 -32.769 1.00 51.03 97 ARG A N 1
ATOM 750 C CA . ARG A 1 97 ? 35.516 20.888 -33.240 1.00 51.03 97 ARG A CA 1
ATOM 751 C C . ARG A 1 97 ? 37.032 20.721 -33.122 1.00 51.03 97 ARG A C 1
ATOM 753 O O . ARG A 1 97 ? 37.498 20.344 -32.048 1.00 51.03 97 ARG A O 1
ATOM 760 N N . ASN A 1 98 ? 37.721 20.928 -34.246 1.00 55.03 98 ASN A N 1
ATOM 761 C CA . ASN A 1 98 ? 39.176 21.093 -34.339 1.00 55.03 98 ASN A CA 1
ATOM 762 C C . ASN A 1 98 ? 39.637 22.340 -33.589 1.00 55.03 98 ASN A C 1
ATOM 764 O O . ASN A 1 98 ? 38.861 23.325 -33.583 1.00 55.03 98 ASN A O 1
#

InterPro domains:
  IPR058891 Cryptic plasmid protein A [PF25860] (12-61)

Foldseek 3Di:
DDPCDPVVLLADDPDPLQVLLVVCCCVPVNPVLLSVLSVPDDDPHHYYSVSSCVSVVHDDDVVSNDDDPVVVVVVVVVVVVVVVVVVVPDPPPPPDDD

pLDDT: mean 82.04, std 13.76, range [39.31, 94.69]

Sequence (98 aa):
MEAITPDSLDIILANERDRRTFAYLVDTCGLQRVIKARQALPGRTRPYVSNIAKSLGVTIPEGVVITPREEGRRHLSEIKDFLAARIVAAPATQVRRN

Secondary structure (DSSP, 8-state):
-----GGGGT-B--SHHHHHHHHHHHHHH-HHHHHHHHHHS-SSSPPBHHHHHHHTTPPPPHHHHSPPHHHHHHHHHHHHHHHHHHHHHS--------

Organism: NCBI:txid2604047